Protein AF-A0A1Q4DA95-F1 (afdb_monomer)

Sequence (105 aa):
MKTWLRHNGE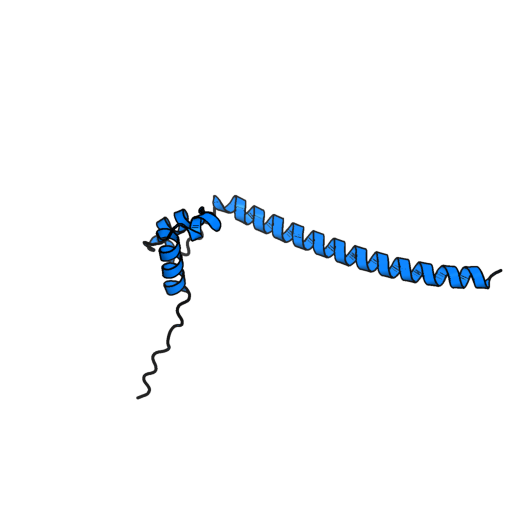GRNERDAAVRSFLRFTTIAVAVTAIIIVIGEASRTDDASRDVAPAVMKNDPLAADLARCRDVTAEQLAADDACRRVWAENRRRFFAPTNKTGEAH

Radius of gyration: 27.67 Å; Cα contacts (8 Å, |Δi|>4): 17; chains: 1; bounding box: 49×53×75 Å

Structure (mmCIF, N/CA/C/O backbone):
data_AF-A0A1Q4DA95-F1
#
_entry.id   AF-A0A1Q4DA95-F1
#
loop_
_atom_site.group_PDB
_atom_site.id
_atom_site.type_symbol
_atom_site.label_atom_id
_atom_site.label_alt_id
_atom_site.label_comp_id
_atom_site.label_asym_id
_atom_site.label_entity_id
_atom_site.label_seq_id
_atom_site.pdbx_PDB_ins_code
_atom_site.Cartn_x
_atom_site.Cartn_y
_atom_site.Cartn_z
_atom_site.occupancy
_atom_site.B_iso_or_equiv
_atom_site.auth_seq_id
_atom_site.auth_comp_id
_atom_site.auth_asym_id
_atom_site.auth_atom_id
_atom_site.pdbx_PDB_model_num
ATOM 1 N N . MET A 1 1 ? 15.014 -25.243 -56.278 1.00 54.34 1 MET A N 1
ATOM 2 C CA . MET A 1 1 ? 15.574 -25.132 -54.906 1.00 54.34 1 MET A CA 1
ATOM 3 C C . MET A 1 1 ? 15.598 -23.716 -54.303 1.00 54.34 1 MET A C 1
ATOM 5 O O . MET A 1 1 ? 15.940 -23.594 -53.139 1.00 54.34 1 MET A O 1
ATOM 9 N N . LYS A 1 2 ? 15.230 -22.637 -55.016 1.00 59.72 2 LYS A N 1
ATOM 10 C CA . LYS A 1 2 ? 15.308 -21.256 -54.480 1.00 59.72 2 LYS A CA 1
ATOM 11 C C . LYS A 1 2 ? 14.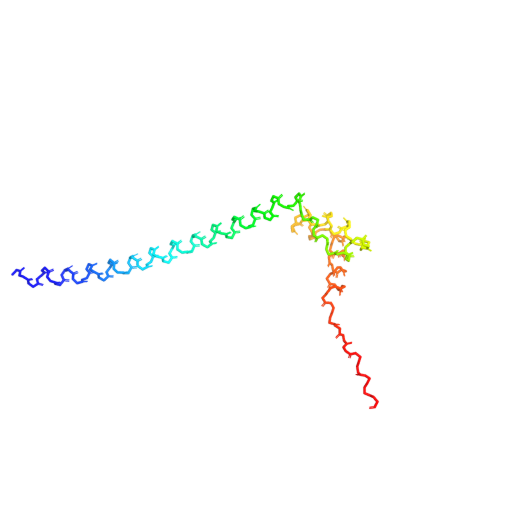042 -20.786 -53.738 1.00 59.72 2 LYS A C 1
ATOM 13 O O . LYS A 1 2 ? 14.121 -19.942 -52.855 1.00 59.72 2 LYS A O 1
ATOM 18 N N . THR A 1 3 ? 12.886 -21.361 -54.062 1.00 60.81 3 THR A N 1
ATOM 19 C CA . THR A 1 3 ? 11.574 -21.012 -53.487 1.00 60.81 3 THR A CA 1
ATOM 20 C C . THR A 1 3 ? 11.380 -21.540 -52.063 1.00 60.81 3 THR A C 1
ATOM 22 O O . THR A 1 3 ? 10.810 -20.847 -51.227 1.00 60.81 3 THR A O 1
ATOM 25 N N . TRP A 1 4 ? 11.946 -22.711 -51.753 1.00 57.84 4 TRP A N 1
ATOM 26 C CA . TRP A 1 4 ? 11.918 -23.312 -50.413 1.00 57.84 4 TRP A CA 1
ATOM 27 C C . TRP A 1 4 ? 12.652 -22.463 -49.366 1.00 57.84 4 TRP A C 1
ATOM 29 O O . TRP A 1 4 ? 12.155 -22.271 -48.263 1.00 57.84 4 TRP A O 1
ATOM 39 N N . LEU A 1 5 ? 13.804 -21.887 -49.724 1.00 60.38 5 LEU A N 1
ATOM 40 C CA . LEU A 1 5 ? 14.581 -21.023 -48.826 1.00 60.38 5 LEU A CA 1
ATOM 41 C C . LEU A 1 5 ? 13.853 -19.714 -48.500 1.00 60.38 5 LEU A C 1
ATOM 43 O O . LEU A 1 5 ? 13.951 -19.220 -47.380 1.00 60.38 5 LEU A O 1
ATOM 47 N N . ARG A 1 6 ? 13.105 -19.167 -49.466 1.00 58.09 6 ARG A N 1
ATOM 48 C CA . ARG A 1 6 ? 12.356 -17.918 -49.295 1.00 58.09 6 ARG A CA 1
ATOM 49 C C . ARG A 1 6 ? 11.162 -18.104 -48.356 1.00 58.09 6 ARG A C 1
ATOM 51 O O . ARG A 1 6 ? 11.025 -17.330 -47.417 1.00 58.09 6 ARG A O 1
ATOM 58 N N . HIS A 1 7 ? 10.376 -19.165 -48.546 1.00 58.88 7 HIS A N 1
ATOM 59 C CA . HIS A 1 7 ? 9.248 -19.478 -47.661 1.00 58.88 7 HIS A CA 1
ATOM 60 C C . HIS A 1 7 ? 9.715 -19.832 -46.238 1.00 58.88 7 HIS A C 1
ATOM 62 O O . HIS A 1 7 ? 9.120 -19.411 -45.250 1.00 58.88 7 HIS A O 1
ATOM 68 N N . ASN A 1 8 ? 10.838 -20.549 -46.117 1.00 58.44 8 ASN A N 1
ATOM 69 C CA . ASN A 1 8 ? 11.408 -20.895 -44.814 1.00 58.44 8 ASN A CA 1
ATOM 70 C C . ASN A 1 8 ? 12.018 -19.677 -44.081 1.00 58.44 8 ASN A C 1
ATOM 72 O O . ASN A 1 8 ? 12.111 -19.667 -42.856 1.00 58.44 8 ASN A O 1
ATOM 76 N N . GLY A 1 9 ? 12.435 -18.638 -44.815 1.00 60.41 9 GLY A N 1
ATOM 77 C CA . GLY A 1 9 ? 12.950 -17.387 -44.252 1.00 60.41 9 GLY A CA 1
ATOM 78 C C . GLY A 1 9 ? 11.858 -16.448 -43.732 1.00 60.41 9 GLY A C 1
ATOM 79 O O . GLY A 1 9 ? 12.059 -15.795 -42.711 1.00 60.41 9 GLY A O 1
ATOM 80 N N . GLU A 1 10 ? 10.701 -16.416 -44.392 1.00 60.31 10 GLU A N 1
ATOM 81 C CA . GLU A 1 10 ? 9.566 -15.563 -44.015 1.00 60.31 10 GLU A CA 1
ATOM 82 C C . GLU A 1 10 ? 8.964 -15.981 -42.666 1.00 60.31 10 GLU A C 1
ATOM 84 O O . GLU A 1 10 ? 8.871 -15.166 -41.747 1.00 60.31 10 GLU A O 1
ATOM 89 N N . GLY A 1 11 ? 8.712 -17.282 -42.478 1.00 61.47 11 GLY A N 1
ATOM 90 C CA . GLY A 1 11 ? 8.213 -17.812 -41.204 1.00 61.47 11 GLY A CA 1
ATOM 91 C C . GLY A 1 11 ? 9.204 -17.690 -40.039 1.00 61.47 11 GLY A C 1
ATOM 92 O O . GLY A 1 11 ? 8.793 -17.594 -38.884 1.00 61.47 11 GLY A O 1
ATOM 93 N N . ARG A 1 12 ? 10.516 -17.663 -40.312 1.00 66.50 12 ARG A N 1
ATOM 94 C CA . ARG A 1 12 ? 11.543 -17.434 -39.283 1.00 66.50 12 ARG A CA 1
ATOM 95 C C . ARG A 1 12 ? 11.573 -15.970 -38.839 1.00 66.50 12 ARG A C 1
ATOM 97 O O . ARG A 1 12 ? 11.588 -15.709 -37.644 1.00 66.50 12 ARG A O 1
ATOM 104 N N . ASN A 1 13 ? 11.464 -15.029 -39.777 1.00 70.44 13 ASN A N 1
ATOM 105 C CA . ASN A 1 13 ? 11.429 -13.597 -39.471 1.00 70.44 13 ASN A CA 1
ATOM 106 C C . ASN A 1 13 ? 10.205 -13.189 -38.638 1.00 70.44 13 ASN A C 1
ATOM 108 O O . ASN A 1 13 ? 10.333 -12.347 -37.747 1.00 70.44 13 ASN A O 1
ATOM 112 N N . GLU A 1 14 ? 9.038 -13.782 -38.902 1.00 69.88 14 GLU A N 1
ATOM 113 C CA . GLU A 1 14 ? 7.812 -13.516 -38.140 1.00 69.88 14 GLU A CA 1
ATOM 114 C C . GLU A 1 14 ? 7.915 -14.037 -36.698 1.00 69.88 14 GLU A C 1
ATOM 116 O O . GLU A 1 14 ? 7.597 -13.322 -35.746 1.00 69.88 14 GLU A O 1
ATOM 121 N N . ARG A 1 15 ? 8.477 -15.240 -36.519 1.00 74.69 15 ARG A N 1
ATOM 122 C CA . ARG A 1 15 ? 8.786 -15.802 -35.194 1.00 74.69 15 ARG A CA 1
ATOM 123 C C . ARG A 1 15 ? 9.809 -14.950 -34.453 1.00 74.69 15 ARG A C 1
ATOM 125 O O . ARG A 1 15 ? 9.600 -14.640 -33.286 1.00 74.69 15 ARG A O 1
ATOM 132 N N . ASP A 1 16 ? 10.858 -14.496 -35.130 1.00 72.50 16 ASP A N 1
ATOM 133 C CA . ASP A 1 16 ? 11.868 -13.621 -34.534 1.00 72.50 16 ASP A CA 1
ATOM 134 C C . ASP A 1 16 ? 11.280 -12.252 -34.162 1.00 72.50 16 ASP A C 1
ATOM 136 O O . ASP A 1 16 ? 11.667 -11.650 -33.161 1.00 72.50 16 ASP A O 1
ATOM 140 N N . ALA A 1 17 ? 10.333 -11.724 -34.942 1.00 76.44 17 ALA A N 1
ATOM 141 C CA . ALA A 1 17 ? 9.619 -10.491 -34.611 1.00 76.44 17 ALA A CA 1
ATOM 142 C C . ALA A 1 17 ? 8.711 -10.670 -33.384 1.00 76.44 17 ALA A C 1
ATOM 144 O O . ALA A 1 17 ? 8.769 -9.849 -32.465 1.00 76.44 17 ALA A O 1
ATOM 145 N N . ALA A 1 18 ? 7.944 -11.760 -33.327 1.00 79.06 18 ALA A N 1
ATOM 146 C CA . ALA A 1 18 ? 7.084 -12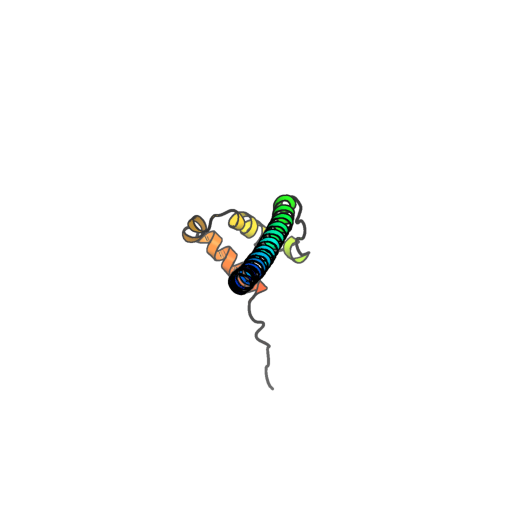.082 -32.192 1.00 79.06 18 ALA A CA 1
ATOM 147 C C . ALA A 1 18 ? 7.896 -12.323 -30.908 1.00 79.06 18 ALA A C 1
ATOM 149 O O . ALA A 1 18 ? 7.595 -11.737 -29.868 1.00 79.06 18 ALA A O 1
ATOM 150 N N . VAL A 1 19 ? 8.980 -13.100 -30.994 1.00 84.31 19 VAL A N 1
ATOM 151 C CA . VAL A 1 19 ? 9.888 -13.378 -29.870 1.00 84.31 19 VAL A CA 1
ATOM 152 C C . VAL A 1 19 ? 10.572 -12.097 -29.392 1.00 84.31 19 VAL A C 1
ATOM 154 O O . VAL A 1 19 ? 10.600 -11.835 -28.191 1.00 84.31 19 VAL A O 1
ATOM 157 N N . ARG A 1 20 ? 11.056 -11.240 -30.302 1.00 84.69 20 ARG A N 1
ATOM 158 C CA . ARG A 1 20 ? 11.629 -9.933 -29.928 1.00 84.69 20 ARG A CA 1
ATOM 159 C C . ARG A 1 20 ? 10.607 -9.016 -29.266 1.00 84.69 20 ARG A C 1
ATOM 161 O O . ARG A 1 20 ? 10.961 -8.310 -28.327 1.00 84.69 20 ARG A O 1
ATOM 168 N N . SER A 1 21 ? 9.365 -9.010 -29.742 1.00 86.88 21 SER A N 1
ATOM 169 C CA . SER A 1 21 ? 8.300 -8.205 -29.145 1.00 86.88 21 SER A CA 1
ATOM 170 C C . SER A 1 21 ? 7.981 -8.690 -27.730 1.00 86.88 21 SER A C 1
ATOM 172 O O . SER A 1 21 ? 8.002 -7.901 -26.788 1.00 86.88 21 SER A O 1
ATOM 174 N N . PHE A 1 22 ? 7.822 -10.003 -27.546 1.00 88.25 22 PHE A N 1
ATOM 175 C CA . PHE A 1 22 ? 7.596 -10.604 -26.233 1.00 88.25 22 PHE A CA 1
ATOM 176 C C . PHE A 1 22 ? 8.745 -10.315 -25.255 1.00 88.25 22 PHE A C 1
ATOM 178 O O . 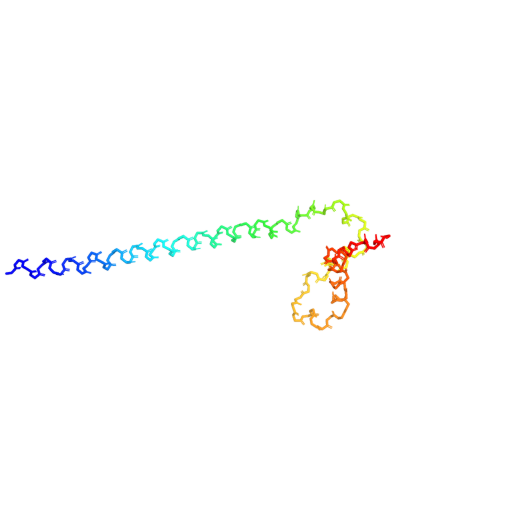PHE A 1 22 ? 8.493 -9.881 -24.134 1.00 88.25 22 PHE A O 1
ATOM 185 N N . LEU A 1 23 ? 10.000 -10.456 -25.698 1.00 91.62 23 LEU A N 1
ATOM 186 C CA . LEU A 1 23 ? 11.184 -10.111 -24.900 1.00 91.62 23 LEU A CA 1
ATOM 187 C C . LEU A 1 23 ? 11.197 -8.635 -24.474 1.00 91.62 23 LEU A C 1
ATOM 189 O O . LEU A 1 23 ? 11.571 -8.312 -23.350 1.00 91.62 23 LEU A O 1
ATOM 193 N N . ARG A 1 24 ? 10.758 -7.715 -25.338 1.00 91.94 24 ARG A N 1
ATOM 194 C CA . ARG A 1 24 ? 10.638 -6.297 -24.967 1.00 91.94 24 ARG A CA 1
ATOM 195 C C . ARG A 1 24 ? 9.591 -6.098 -23.876 1.00 91.94 24 ARG A C 1
ATOM 197 O O . ARG A 1 24 ? 9.888 -5.453 -22.878 1.00 91.94 24 ARG A O 1
ATOM 204 N N . PHE A 1 25 ? 8.407 -6.689 -24.016 1.00 91.25 25 PHE A N 1
ATOM 205 C CA . PHE A 1 25 ? 7.367 -6.566 -22.993 1.00 91.25 25 PHE A CA 1
ATOM 206 C C . PHE A 1 25 ? 7.799 -7.154 -21.648 1.00 91.25 25 PHE A C 1
ATOM 208 O O . PHE A 1 25 ? 7.593 -6.515 -20.617 1.00 91.25 25 PHE A O 1
ATOM 215 N N . THR A 1 26 ? 8.445 -8.322 -21.645 1.00 92.00 26 THR A N 1
ATOM 216 C CA . THR A 1 26 ? 8.927 -8.936 -20.402 1.00 92.00 26 THR A CA 1
ATOM 217 C C . THR A 1 26 ? 10.020 -8.101 -19.742 1.00 92.00 26 THR A C 1
ATOM 219 O O . THR A 1 26 ? 9.955 -7.882 -18.536 1.00 92.00 26 THR A O 1
ATOM 222 N N . THR A 1 27 ? 10.978 -7.562 -20.506 1.00 92.94 27 THR A N 1
ATOM 223 C CA . THR A 1 27 ? 12.014 -6.672 -19.942 1.00 92.94 27 THR A CA 1
ATOM 224 C C . THR A 1 27 ? 11.426 -5.399 -19.333 1.00 92.94 27 THR A C 1
ATOM 226 O O . THR A 1 27 ? 11.828 -5.018 -18.236 1.00 92.94 27 THR A O 1
ATOM 229 N N . ILE A 1 28 ? 10.439 -4.776 -19.989 1.00 94.62 28 ILE A N 1
ATOM 230 C CA . ILE A 1 28 ? 9.750 -3.591 -19.458 1.00 94.62 28 ILE A CA 1
ATOM 231 C C . ILE A 1 28 ? 9.005 -3.942 -18.168 1.00 94.62 28 ILE A C 1
ATOM 233 O O . ILE A 1 28 ? 9.144 -3.229 -17.178 1.00 94.62 28 ILE A O 1
ATOM 237 N N . ALA A 1 29 ? 8.255 -5.047 -18.149 1.00 92.31 29 ALA A N 1
ATOM 238 C CA . ALA A 1 29 ? 7.522 -5.480 -16.962 1.00 92.31 29 ALA A CA 1
ATOM 239 C C . ALA A 1 29 ? 8.463 -5.716 -15.770 1.00 92.31 29 ALA A C 1
ATOM 241 O O . ALA A 1 29 ? 8.224 -5.184 -14.689 1.00 92.31 29 ALA A O 1
ATOM 242 N N . VAL A 1 30 ? 9.573 -6.433 -15.984 1.00 94.12 30 VAL A N 1
ATOM 243 C CA . VAL A 1 30 ? 10.584 -6.683 -14.945 1.00 94.12 30 VAL A CA 1
ATOM 244 C C . VAL A 1 30 ? 11.216 -5.380 -14.454 1.00 94.12 30 VAL A C 1
ATOM 246 O O . VAL A 1 30 ? 11.366 -5.202 -13.247 1.00 94.12 30 VAL A O 1
ATOM 249 N N . ALA A 1 31 ? 11.546 -4.449 -15.354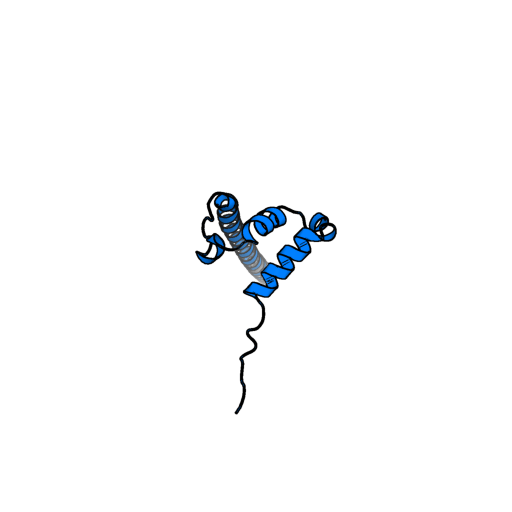 1.00 93.50 31 ALA A N 1
ATOM 250 C CA . ALA A 1 31 ? 12.099 -3.150 -14.976 1.00 93.50 31 ALA A CA 1
ATOM 251 C C . ALA A 1 31 ? 11.113 -2.337 -14.124 1.00 93.50 31 ALA A C 1
ATOM 253 O O . ALA A 1 31 ? 11.503 -1.786 -13.097 1.00 93.50 31 ALA A O 1
ATOM 254 N N . VAL A 1 32 ? 9.830 -2.308 -14.498 1.00 91.75 32 VAL A N 1
ATOM 255 C CA . VAL A 1 32 ? 8.779 -1.639 -13.717 1.00 91.75 32 VAL A CA 1
ATOM 256 C C . VAL A 1 32 ? 8.635 -2.281 -12.338 1.00 91.75 32 VAL A C 1
ATOM 258 O O . VAL A 1 32 ? 8.611 -1.564 -11.339 1.00 91.75 32 VAL A O 1
ATOM 261 N N . THR A 1 33 ? 8.607 -3.613 -12.249 1.00 85.75 33 THR A N 1
ATOM 262 C CA . THR A 1 33 ? 8.563 -4.315 -10.958 1.00 85.75 33 THR A CA 1
ATOM 263 C C . THR A 1 33 ? 9.786 -3.994 -10.098 1.00 85.75 33 THR A C 1
ATOM 265 O O . THR A 1 33 ? 9.630 -3.693 -8.918 1.00 85.75 33 THR A O 1
ATOM 268 N N . ALA A 1 34 ? 10.990 -3.985 -10.675 1.00 87.88 34 ALA A N 1
ATOM 269 C CA . ALA A 1 34 ? 12.211 -3.625 -9.957 1.00 87.88 34 ALA A CA 1
ATOM 270 C C . ALA A 1 34 ? 12.178 -2.173 -9.453 1.00 87.88 34 ALA A C 1
ATOM 272 O O . ALA A 1 34 ? 12.557 -1.922 -8.314 1.00 87.88 34 ALA A O 1
ATOM 273 N N . ILE A 1 35 ? 11.670 -1.228 -10.251 1.00 85.38 35 ILE A N 1
ATOM 274 C CA . ILE A 1 35 ? 11.491 0.173 -9.839 1.00 85.38 35 ILE A CA 1
ATOM 275 C C . ILE A 1 35 ? 10.501 0.273 -8.673 1.00 85.38 35 ILE A C 1
ATOM 277 O O . ILE A 1 35 ? 10.786 0.959 -7.693 1.00 85.38 35 ILE A O 1
ATOM 281 N N . ILE A 1 36 ? 9.368 -0.436 -8.739 1.00 80.75 36 ILE A N 1
ATOM 282 C CA . ILE A 1 36 ? 8.385 -0.475 -7.645 1.00 80.75 36 ILE A CA 1
ATOM 283 C C . ILE A 1 36 ? 9.024 -1.025 -6.367 1.00 80.75 36 ILE A C 1
ATOM 285 O O . ILE A 1 36 ? 8.820 -0.451 -5.302 1.00 80.75 36 ILE A O 1
ATOM 289 N N . ILE A 1 37 ? 9.823 -2.093 -6.467 1.00 78.69 37 ILE A N 1
ATOM 290 C CA . ILE A 1 37 ? 10.539 -2.662 -5.320 1.00 78.69 37 ILE A CA 1
ATOM 291 C C . ILE A 1 37 ? 11.565 -1.664 -4.786 1.00 78.69 37 ILE A C 1
ATOM 293 O O . ILE A 1 37 ? 11.553 -1.403 -3.598 1.00 78.69 37 ILE A O 1
ATOM 297 N N . VAL A 1 38 ? 12.395 -1.030 -5.618 1.00 74.12 38 VAL A N 1
ATOM 298 C CA . VAL A 1 38 ? 13.379 -0.028 -5.158 1.00 74.12 38 VAL A CA 1
ATOM 299 C C . VAL A 1 38 ? 12.702 1.143 -4.436 1.00 74.12 38 VAL A C 1
ATOM 301 O O . VAL A 1 38 ? 13.175 1.572 -3.387 1.00 74.12 38 VAL A O 1
ATOM 304 N N . ILE A 1 39 ? 11.569 1.633 -4.946 1.00 68.38 39 ILE A N 1
ATOM 305 C CA . ILE A 1 39 ? 10.780 2.689 -4.289 1.00 68.38 39 ILE A CA 1
ATOM 306 C C . ILE A 1 39 ? 10.121 2.164 -2.998 1.00 68.38 39 ILE A C 1
ATOM 308 O O . ILE A 1 39 ? 10.035 2.882 -1.997 1.00 68.38 39 ILE A O 1
ATOM 312 N N . GLY A 1 40 ? 9.663 0.912 -2.999 1.00 59.22 40 GLY A N 1
ATOM 313 C CA . GLY A 1 40 ? 9.075 0.241 -1.841 1.00 59.22 40 GLY A CA 1
ATOM 314 C C . GLY A 1 40 ? 10.086 -0.028 -0.725 1.00 59.22 40 GLY A C 1
ATOM 315 O O . GLY A 1 40 ? 9.791 0.245 0.430 1.00 59.22 40 GLY A O 1
ATOM 316 N N . GLU A 1 41 ? 11.292 -0.479 -1.055 1.00 54.12 41 GLU A N 1
ATOM 317 C CA . GLU A 1 41 ? 12.405 -0.716 -0.129 1.00 54.12 41 GLU A CA 1
ATOM 318 C C . GLU A 1 41 ? 12.993 0.604 0.383 1.00 54.12 41 GLU A C 1
ATOM 320 O O . GLU A 1 41 ? 13.331 0.701 1.564 1.00 54.12 41 GLU A O 1
ATOM 325 N N . ALA A 1 42 ? 13.025 1.658 -0.447 1.00 48.28 42 ALA A N 1
ATOM 326 C CA . ALA A 1 42 ? 13.273 3.014 0.035 1.00 48.28 42 ALA A CA 1
ATOM 327 C C . ALA A 1 42 ? 12.213 3.399 1.072 1.00 48.28 42 ALA A C 1
ATOM 329 O O . ALA A 1 42 ? 12.569 3.845 2.149 1.00 48.28 42 ALA A O 1
ATOM 330 N N . SER A 1 43 ? 10.933 3.107 0.821 1.00 46.84 43 SER A N 1
ATOM 331 C CA . SER A 1 43 ? 9.842 3.358 1.777 1.00 46.84 43 SER A CA 1
ATOM 332 C C . SER A 1 43 ? 9.890 2.470 3.030 1.00 46.84 43 SER A C 1
ATOM 334 O O . SER A 1 43 ? 9.370 2.878 4.063 1.00 46.84 43 SER A O 1
ATOM 336 N N . ARG A 1 44 ? 10.502 1.280 2.953 1.00 44.50 44 ARG A N 1
ATOM 337 C CA . ARG A 1 44 ? 10.642 0.321 4.064 1.00 44.50 44 ARG A CA 1
ATOM 338 C C . ARG A 1 44 ? 11.865 0.608 4.935 1.00 44.50 44 ARG A C 1
ATOM 340 O O . ARG A 1 44 ? 11.816 0.411 6.143 1.00 44.50 44 ARG A O 1
ATOM 347 N N . THR A 1 45 ? 12.933 1.136 4.340 1.00 41.34 45 THR A N 1
ATOM 348 C CA . THR A 1 45 ? 14.082 1.697 5.071 1.00 41.34 45 THR A CA 1
ATOM 349 C C . THR A 1 45 ? 13.724 3.063 5.678 1.00 41.34 45 THR A C 1
ATOM 351 O O . THR A 1 45 ? 14.234 3.423 6.735 1.00 41.34 45 THR A O 1
ATOM 354 N N . ASP A 1 46 ? 12.761 3.775 5.080 1.00 41.19 46 ASP A N 1
ATOM 355 C CA . ASP A 1 46 ? 12.126 4.972 5.642 1.00 41.19 46 ASP A CA 1
ATOM 356 C C . ASP A 1 46 ? 11.035 4.667 6.692 1.00 41.19 46 ASP A C 1
ATOM 358 O O . ASP A 1 46 ? 10.453 5.600 7.228 1.00 41.19 46 ASP A O 1
ATOM 362 N N . ASP A 1 47 ? 10.763 3.417 7.094 1.00 42.06 47 ASP A N 1
ATOM 363 C CA . ASP A 1 47 ? 10.006 3.199 8.351 1.00 42.06 47 ASP A CA 1
ATOM 364 C C . ASP A 1 47 ? 10.851 3.594 9.584 1.00 42.06 47 ASP A C 1
ATOM 366 O O . ASP A 1 47 ? 10.324 3.768 10.679 1.00 42.06 47 ASP A O 1
ATOM 370 N N . ALA A 1 48 ? 12.156 3.846 9.397 1.00 41.31 48 ALA A N 1
ATOM 371 C CA . ALA A 1 48 ? 12.987 4.570 10.358 1.00 41.31 48 ALA A CA 1
ATOM 372 C C . ALA A 1 48 ? 12.991 6.105 10.156 1.00 41.31 48 ALA A C 1
ATOM 374 O O . ALA A 1 48 ? 13.565 6.808 10.986 1.00 41.31 48 ALA A O 1
ATOM 375 N N . SER A 1 49 ? 12.385 6.650 9.086 1.00 41.12 49 SER A N 1
ATOM 376 C CA . SER A 1 49 ? 12.502 8.079 8.734 1.00 41.12 49 SER A CA 1
ATOM 377 C C . SER A 1 49 ? 11.258 8.753 8.125 1.00 41.12 49 SER A C 1
ATOM 379 O O . SER A 1 49 ? 11.344 9.909 7.711 1.00 41.12 49 SER A O 1
ATOM 381 N N . ARG A 1 50 ? 10.064 8.151 8.163 1.00 39.62 50 ARG A N 1
ATOM 382 C CA . ARG A 1 50 ? 8.812 8.884 7.905 1.00 39.62 50 ARG A CA 1
ATOM 383 C C . ARG A 1 50 ? 8.281 9.510 9.189 1.00 39.62 50 ARG A C 1
ATOM 385 O O . ARG A 1 50 ? 7.132 9.298 9.562 1.00 39.62 50 ARG A O 1
ATOM 392 N N . ASP A 1 51 ? 9.064 10.437 9.746 1.00 42.38 51 ASP A N 1
ATOM 393 C CA . ASP A 1 51 ? 8.518 11.644 10.392 1.00 42.38 51 ASP A CA 1
ATOM 394 C C . ASP A 1 51 ? 7.969 12.589 9.302 1.00 42.38 51 ASP A C 1
ATOM 396 O O . ASP A 1 51 ? 8.288 13.767 9.208 1.00 42.38 51 ASP A O 1
ATOM 400 N N . VAL A 1 52 ? 7.118 12.055 8.424 1.00 43.09 52 VAL A N 1
ATOM 401 C CA . VAL A 1 52 ? 6.087 12.860 7.774 1.00 43.09 52 VAL A CA 1
ATOM 402 C C . VAL A 1 52 ? 4.785 12.445 8.432 1.00 43.09 52 VAL A C 1
ATOM 404 O O . VAL A 1 52 ? 3.830 12.001 7.799 1.00 43.09 52 VAL A O 1
ATOM 407 N N . ALA A 1 53 ? 4.768 12.593 9.757 1.00 44.19 53 ALA A N 1
ATOM 408 C CA . ALA A 1 53 ? 3.560 12.999 10.431 1.00 44.19 53 ALA A CA 1
ATOM 409 C C . ALA A 1 53 ? 3.058 14.238 9.668 1.00 44.19 53 ALA A C 1
ATOM 411 O O . ALA A 1 53 ? 3.736 15.272 9.704 1.00 44.19 53 ALA A O 1
ATOM 412 N N . PRO A 1 54 ? 1.907 14.202 8.963 1.00 43.72 54 PRO A N 1
ATOM 413 C CA . PRO A 1 54 ? 1.232 15.460 8.679 1.00 43.72 54 PRO A CA 1
ATOM 414 C C . PRO A 1 54 ? 1.148 16.186 10.026 1.00 43.72 54 PRO A C 1
ATOM 416 O O . PRO A 1 54 ? 0.905 15.534 11.036 1.00 43.72 54 PRO A O 1
ATOM 419 N N . ALA A 1 55 ? 1.392 17.495 10.099 1.00 47.38 55 ALA A N 1
ATOM 420 C CA . ALA A 1 55 ? 1.409 18.222 11.379 1.00 47.38 55 ALA A CA 1
ATOM 421 C C . ALA A 1 55 ? 0.122 18.021 12.229 1.00 47.38 55 ALA A C 1
ATOM 423 O O . ALA A 1 55 ? 0.115 18.295 13.424 1.00 47.38 55 ALA A O 1
ATOM 424 N N . VAL A 1 56 ? -0.934 17.469 11.618 1.00 47.59 56 VAL A N 1
ATOM 425 C CA . VAL A 1 56 ? -2.153 16.905 12.221 1.00 47.59 56 VAL A CA 1
ATOM 426 C C . VAL A 1 56 ? -1.921 15.697 13.152 1.00 47.59 56 VAL A C 1
ATOM 428 O O . VAL A 1 56 ? -2.615 15.580 14.155 1.00 47.59 56 VAL A O 1
ATOM 431 N N . MET A 1 57 ? -0.953 14.817 12.881 1.00 50.62 57 MET A N 1
ATOM 432 C CA . MET A 1 57 ? -0.704 13.592 13.658 1.00 50.62 57 MET A CA 1
ATOM 433 C C . MET A 1 57 ? -0.112 13.878 15.043 1.00 50.62 57 MET A C 1
ATOM 435 O O . MET A 1 57 ? -0.326 13.106 15.970 1.00 50.62 57 MET A O 1
ATOM 439 N N . LYS A 1 58 ? 0.590 15.011 15.218 1.00 51.66 58 LYS A N 1
ATOM 440 C CA . LYS A 1 58 ? 1.213 15.381 16.504 1.00 51.66 58 LYS A CA 1
ATOM 441 C C . LYS A 1 58 ? 0.206 15.563 17.649 1.00 51.66 58 LYS A C 1
ATOM 443 O O . LYS A 1 58 ? 0.622 15.559 18.800 1.00 51.66 58 LYS A O 1
ATOM 448 N N . ASN A 1 59 ? -1.091 15.685 17.350 1.00 57.12 59 ASN A N 1
ATOM 449 C CA . ASN A 1 59 ? -2.162 15.775 18.345 1.00 57.12 59 ASN A CA 1
ATOM 450 C C . ASN A 1 59 ? -3.255 14.709 18.164 1.00 57.12 59 ASN A C 1
ATOM 452 O O . ASN A 1 59 ? -4.312 14.844 18.779 1.00 57.12 59 ASN A O 1
ATOM 456 N N . ASP A 1 60 ? -3.058 13.683 17.327 1.00 68.19 60 ASP A N 1
ATOM 457 C CA . ASP A 1 60 ? -4.075 12.637 17.191 1.00 68.19 60 ASP A CA 1
ATOM 458 C C . ASP A 1 60 ? -3.925 11.617 18.332 1.00 68.19 60 ASP A C 1
ATOM 460 O O . ASP A 1 60 ? -2.951 10.858 18.346 1.00 68.19 60 ASP A O 1
ATOM 464 N N . PRO A 1 61 ? -4.877 11.547 19.283 1.00 77.31 61 PRO A N 1
ATOM 465 C CA . PRO A 1 61 ? -4.828 10.559 20.357 1.00 77.31 61 PRO A CA 1
ATOM 466 C C . PRO A 1 61 ? -4.856 9.114 19.837 1.00 77.31 61 PRO A C 1
ATOM 468 O O . PRO A 1 61 ? -4.472 8.210 20.573 1.00 77.31 61 PRO A O 1
ATOM 471 N N . LEU A 1 62 ? -5.281 8.877 18.586 1.00 83.81 62 LEU A N 1
ATOM 472 C CA . LEU A 1 62 ? -5.268 7.549 17.968 1.00 83.81 62 LEU A CA 1
ATOM 473 C C . LEU A 1 62 ? -3.938 7.191 17.292 1.00 83.81 62 LEU A C 1
ATOM 475 O O . LEU A 1 62 ? -3.763 6.029 16.930 1.00 83.81 62 LEU A O 1
ATOM 479 N N . ALA A 1 63 ? -2.994 8.123 17.130 1.00 82.25 63 ALA A N 1
ATOM 480 C CA . ALA A 1 63 ? -1.757 7.868 16.386 1.00 82.25 63 ALA A CA 1
ATOM 481 C C . ALA A 1 63 ? -0.913 6.740 17.002 1.00 82.25 63 ALA A C 1
ATOM 483 O O . ALA A 1 63 ? -0.414 5.873 16.285 1.00 82.25 63 ALA A O 1
ATOM 484 N N . ALA A 1 64 ? -0.788 6.718 18.333 1.00 83.50 64 ALA A N 1
ATOM 485 C CA . ALA A 1 64 ? -0.015 5.700 19.045 1.00 83.50 64 ALA A CA 1
ATOM 486 C C . ALA A 1 64 ? -0.655 4.303 18.949 1.00 83.50 64 ALA A C 1
ATOM 488 O O . ALA A 1 64 ? 0.044 3.305 18.758 1.00 83.50 64 ALA A O 1
ATOM 489 N N . ASP A 1 65 ? -1.984 4.231 19.038 1.00 87.19 65 ASP A N 1
ATOM 490 C CA . ASP A 1 65 ? -2.715 2.968 18.917 1.00 87.19 65 ASP A CA 1
ATOM 491 C C . ASP A 1 65 ? -2.743 2.473 17.465 1.00 87.19 65 ASP A C 1
ATOM 493 O O . ASP A 1 65 ? -2.587 1.279 17.219 1.00 87.19 65 ASP A O 1
ATOM 497 N N . LEU A 1 66 ? -2.850 3.379 16.487 1.00 89.25 66 LEU A N 1
ATOM 498 C CA . LEU A 1 66 ? -2.724 3.051 15.065 1.00 89.25 66 LEU A CA 1
ATOM 499 C C . LEU A 1 66 ? -1.336 2.511 14.725 1.00 89.25 66 LEU A C 1
ATOM 501 O O . LEU A 1 66 ? -1.246 1.529 13.992 1.00 89.25 66 LEU A O 1
ATOM 505 N N . ALA A 1 67 ? -0.272 3.115 15.265 1.00 86.75 67 ALA A N 1
ATOM 506 C CA . ALA A 1 67 ? 1.095 2.641 15.063 1.00 86.75 67 ALA A CA 1
ATOM 507 C C . ALA A 1 67 ? 1.259 1.203 15.573 1.00 86.75 67 ALA A C 1
ATOM 509 O O . ALA A 1 67 ? 1.740 0.348 14.837 1.00 86.75 67 ALA A O 1
ATOM 510 N N . ARG A 1 68 ? 0.753 0.907 16.777 1.00 88.56 68 ARG A N 1
ATOM 511 C CA . ARG A 1 68 ? 0.760 -0.456 17.332 1.00 88.56 68 ARG A CA 1
ATOM 512 C C . ARG A 1 68 ? -0.044 -1.434 16.473 1.00 88.56 68 ARG A C 1
ATOM 514 O O . ARG A 1 68 ? 0.410 -2.539 16.199 1.00 88.56 68 ARG A O 1
ATOM 521 N N . CYS A 1 69 ? -1.233 -1.029 16.033 1.00 91.44 69 CYS A N 1
ATOM 522 C CA . CYS A 1 69 ? -2.127 -1.869 15.236 1.00 91.44 69 CYS A CA 1
ATOM 523 C C . CYS A 1 69 ? -1.692 -2.043 13.773 1.00 91.44 69 CYS A C 1
ATOM 525 O O . CYS A 1 69 ? -2.312 -2.822 13.049 1.00 91.44 69 CYS A O 1
ATOM 527 N N . ARG A 1 70 ? -0.665 -1.318 13.319 1.00 86.12 70 ARG A N 1
ATOM 528 C CA . ARG A 1 70 ? -0.072 -1.458 11.982 1.00 86.12 70 ARG A CA 1
ATOM 529 C C . ARG A 1 70 ? 0.875 -2.656 11.889 1.00 86.12 70 ARG A C 1
ATOM 531 O O . ARG A 1 70 ? 0.997 -3.229 10.812 1.00 86.12 70 ARG A O 1
ATOM 538 N N . ASP A 1 71 ? 1.488 -3.046 13.003 1.00 87.44 71 ASP A N 1
ATOM 539 C CA . ASP A 1 71 ? 2.441 -4.164 13.059 1.00 87.44 71 ASP A CA 1
ATOM 540 C C . ASP A 1 71 ? 1.747 -5.532 13.224 1.00 87.44 71 ASP A C 1
ATOM 542 O O . ASP A 1 71 ? 2.387 -6.582 13.161 1.00 87.44 71 ASP A O 1
ATOM 546 N N . VAL A 1 72 ? 0.425 -5.525 13.421 1.00 86.31 72 VAL A N 1
ATOM 547 C CA . VAL A 1 72 ? -0.419 -6.717 13.568 1.00 86.31 72 VAL A CA 1
ATOM 548 C C . VAL A 1 72 ? -0.705 -7.330 12.193 1.00 86.31 72 VAL A C 1
ATO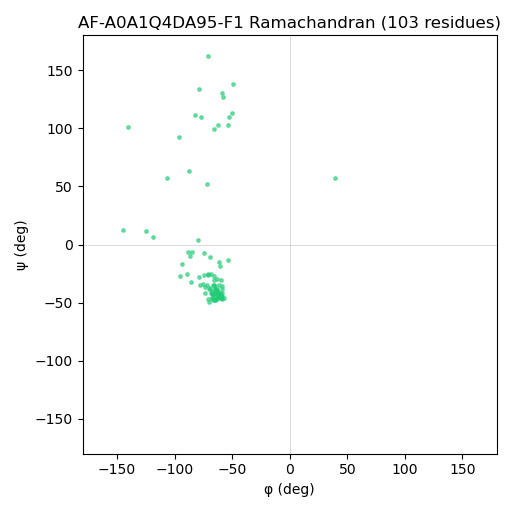M 550 O O . VAL A 1 72 ? -1.072 -6.623 11.252 1.00 86.31 72 VAL A O 1
ATOM 553 N N . THR A 1 73 ? -0.571 -8.654 12.061 1.00 85.88 73 THR A N 1
ATOM 554 C CA . THR A 1 73 ? -0.852 -9.335 10.781 1.00 85.88 73 THR A CA 1
ATOM 555 C C . THR A 1 73 ? -2.351 -9.360 10.470 1.00 85.88 73 THR A C 1
ATOM 557 O O . THR A 1 73 ? -3.189 -9.187 11.354 1.00 85.88 73 THR A O 1
ATOM 560 N N . ALA A 1 74 ? -2.727 -9.607 9.213 1.00 82.31 74 ALA A N 1
ATOM 561 C CA . ALA A 1 74 ? -4.136 -9.644 8.811 1.00 82.31 74 ALA A CA 1
ATOM 562 C C . ALA A 1 74 ? -4.945 -10.709 9.580 1.00 82.31 74 ALA A C 1
ATOM 564 O O . ALA A 1 74 ? -6.103 -10.482 9.936 1.00 82.31 74 ALA A O 1
ATOM 565 N N . GLU A 1 75 ? -4.321 -11.848 9.878 1.00 84.88 75 GLU A N 1
ATOM 566 C CA . GLU A 1 75 ? -4.915 -12.952 10.634 1.00 84.88 75 GLU A CA 1
ATOM 567 C C . GLU A 1 75 ? -5.148 -12.554 12.094 1.00 84.88 75 GLU A C 1
ATOM 569 O O . GLU A 1 75 ? -6.204 -12.831 12.659 1.00 84.88 75 GLU A O 1
ATOM 574 N N . GLN A 1 76 ? -4.182 -11.860 12.698 1.00 83.56 76 GLN A N 1
ATOM 575 C CA . GLN A 1 76 ? -4.292 -11.356 14.065 1.00 83.56 76 GLN A CA 1
ATOM 576 C C . GLN A 1 76 ? -5.312 -10.216 14.160 1.00 83.56 76 GLN A C 1
ATOM 578 O O . GLN A 1 76 ? -6.098 -10.173 15.102 1.00 83.56 76 GLN A O 1
ATOM 583 N N . LEU A 1 77 ? -5.375 -9.342 13.154 1.00 87.25 77 LEU A N 1
ATOM 584 C CA . LEU A 1 77 ? -6.343 -8.249 13.094 1.00 87.25 77 LEU A CA 1
ATOM 585 C C . LEU A 1 77 ? -7.788 -8.765 13.031 1.00 87.25 77 LEU A C 1
ATOM 587 O O . LEU A 1 77 ? -8.696 -8.104 13.529 1.00 87.25 77 LEU A O 1
ATOM 591 N N . ALA A 1 78 ? -8.020 -9.946 12.452 1.00 85.62 78 ALA A N 1
ATOM 592 C CA . ALA A 1 78 ? -9.338 -10.577 12.468 1.00 85.62 78 ALA A CA 1
ATOM 593 C C . ALA A 1 78 ? -9.784 -10.977 13.888 1.00 85.62 78 ALA A C 1
ATOM 595 O O . ALA A 1 78 ? -10.982 -10.942 14.174 1.00 85.62 78 ALA A O 1
ATOM 596 N N . ALA A 1 79 ? -8.831 -11.318 14.763 1.00 88.19 79 ALA A N 1
ATOM 597 C CA . ALA A 1 79 ? -9.065 -11.688 16.158 1.00 88.19 79 ALA A CA 1
ATOM 598 C C . ALA A 1 79 ? -8.953 -10.503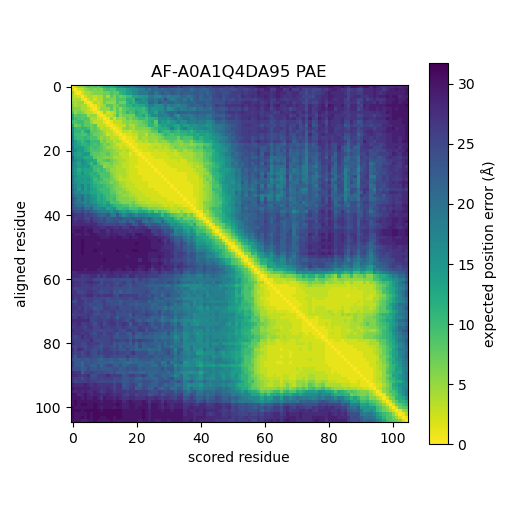 17.142 1.00 88.19 79 ALA A C 1
ATOM 600 O O . ALA A 1 79 ? -9.433 -10.606 18.270 1.00 88.19 79 ALA A O 1
ATOM 601 N N . ASP A 1 80 ? -8.344 -9.384 16.737 1.00 88.88 80 ASP A N 1
ATOM 602 C CA . ASP A 1 80 ? -8.135 -8.206 17.585 1.00 88.88 80 ASP A CA 1
ATOM 603 C C . ASP A 1 80 ? -9.223 -7.136 17.383 1.00 88.88 80 ASP A C 1
ATOM 605 O O . ASP A 1 80 ? -9.131 -6.226 16.550 1.00 88.88 80 ASP A O 1
ATOM 609 N N . ASP A 1 81 ? -10.268 -7.215 18.205 1.00 92.25 81 ASP A N 1
ATOM 610 C CA . ASP A 1 81 ? -11.369 -6.246 18.235 1.00 92.25 81 ASP A CA 1
ATOM 611 C C . ASP A 1 81 ? -10.922 -4.814 18.547 1.00 92.25 81 ASP A C 1
ATOM 613 O O . ASP A 1 81 ? -11.552 -3.852 18.090 1.00 92.25 81 ASP A O 1
ATOM 617 N N . ALA A 1 82 ? -9.854 -4.641 19.329 1.00 90.19 82 ALA A N 1
ATOM 618 C CA . ALA A 1 82 ? -9.358 -3.320 19.684 1.00 90.19 82 ALA A CA 1
ATOM 619 C C . ALA A 1 82 ? -8.740 -2.647 18.456 1.00 90.19 82 ALA A C 1
ATOM 621 O O . ALA A 1 82 ? -9.151 -1.537 18.101 1.00 90.19 82 ALA A O 1
ATOM 622 N N . CYS A 1 83 ? -7.864 -3.349 17.740 1.00 92.06 83 CYS A N 1
ATOM 623 C CA . CYS A 1 83 ? -7.253 -2.824 16.525 1.00 92.06 83 CYS A CA 1
ATOM 624 C C . CYS A 1 83 ? -8.264 -2.597 15.399 1.00 92.06 83 CYS A C 1
ATOM 626 O O . CYS A 1 83 ? -8.188 -1.580 14.701 1.00 92.06 83 CYS A O 1
ATOM 628 N N . ARG A 1 84 ? -9.282 -3.458 15.264 1.00 92.50 84 ARG A N 1
ATOM 629 C CA . ARG A 1 84 ? -10.374 -3.219 14.303 1.00 92.50 84 ARG A CA 1
ATOM 630 C C . ARG A 1 84 ? -11.127 -1.923 14.590 1.00 92.50 84 ARG A C 1
ATOM 632 O O . ARG A 1 84 ? -11.434 -1.174 13.658 1.00 92.50 84 ARG A O 1
ATOM 639 N N . ARG A 1 85 ? -11.409 -1.630 15.864 1.00 91.62 85 ARG A N 1
ATOM 640 C CA . ARG A 1 85 ? -12.086 -0.384 16.259 1.00 91.62 85 ARG A CA 1
ATOM 641 C C . ARG A 1 85 ? -11.231 0.847 15.980 1.00 91.62 85 ARG A C 1
ATOM 643 O O . ARG A 1 85 ? -11.758 1.811 15.428 1.00 91.62 85 ARG A O 1
ATOM 650 N N . VAL A 1 86 ? -9.939 0.793 16.297 1.00 92.88 86 VAL A N 1
ATOM 651 C CA . VAL A 1 86 ? -8.988 1.889 16.043 1.00 92.88 86 VAL A CA 1
ATOM 652 C C . VAL A 1 86 ? -8.916 2.212 14.544 1.00 92.88 86 VAL A C 1
ATOM 654 O O . VAL A 1 86 ? -9.069 3.370 14.151 1.00 92.88 86 VAL A O 1
ATOM 657 N N . TRP A 1 87 ? -8.807 1.195 13.683 1.00 90.88 87 TRP A N 1
ATOM 658 C CA . TRP A 1 87 ? -8.816 1.381 12.227 1.00 90.88 87 TRP A CA 1
ATOM 659 C C . TRP A 1 87 ? -10.136 1.936 11.688 1.00 90.88 87 TRP A C 1
ATOM 661 O O . TRP A 1 87 ? -10.131 2.796 10.802 1.00 90.88 87 TRP A O 1
ATOM 671 N N . ALA A 1 88 ? -11.270 1.459 12.204 1.00 91.94 88 ALA A N 1
ATOM 672 C CA . ALA A 1 88 ? -12.582 1.954 11.799 1.00 91.94 88 ALA A CA 1
ATOM 673 C C . ALA A 1 88 ? -12.773 3.430 12.176 1.00 91.94 88 ALA A C 1
ATOM 675 O O . ALA A 1 88 ? -13.306 4.203 11.380 1.00 91.94 88 ALA A O 1
ATOM 676 N N . GLU A 1 89 ? -12.317 3.824 13.364 1.00 90.44 89 GLU A N 1
ATOM 677 C CA . GLU A 1 89 ? -12.399 5.200 13.849 1.00 90.44 89 GLU A CA 1
ATOM 678 C C . GLU A 1 89 ? -11.504 6.147 13.044 1.00 90.44 89 GLU A C 1
ATOM 680 O O . GLU A 1 89 ? -11.978 7.178 12.566 1.00 90.44 89 GLU A O 1
ATOM 685 N N . ASN A 1 90 ? -10.255 5.754 12.785 1.00 89.38 90 ASN A N 1
ATOM 686 C CA . ASN A 1 90 ? -9.356 6.503 11.908 1.00 89.38 90 ASN A CA 1
ATOM 687 C C . ASN A 1 90 ? -9.964 6.691 10.508 1.00 89.38 90 ASN A C 1
ATOM 689 O O . ASN A 1 90 ? -10.019 7.799 9.974 1.00 89.38 90 ASN A O 1
ATOM 693 N N . ARG A 1 91 ? -10.523 5.617 9.929 1.00 87.25 91 ARG A N 1
ATOM 694 C CA . ARG A 1 91 ? -11.159 5.683 8.608 1.00 87.25 91 ARG A CA 1
ATOM 695 C C . ARG A 1 91 ? -12.353 6.635 8.593 1.00 87.25 91 ARG A C 1
ATOM 697 O O . ARG A 1 91 ? -12.491 7.404 7.649 1.00 87.25 91 ARG A O 1
ATOM 704 N N . ARG A 1 92 ? -13.204 6.606 9.622 1.00 87.00 92 ARG A N 1
ATOM 705 C CA . ARG A 1 92 ? -14.334 7.540 9.732 1.00 87.00 92 ARG A CA 1
ATOM 706 C C . ARG A 1 92 ? -13.860 8.988 9.761 1.00 87.00 92 ARG A C 1
ATOM 708 O O . ARG A 1 92 ? -14.420 9.807 9.051 1.00 87.00 92 ARG A O 1
ATOM 715 N N . ARG A 1 93 ? -12.815 9.305 10.523 1.00 82.50 93 ARG A N 1
ATOM 716 C CA . ARG A 1 93 ? -12.333 10.689 10.664 1.00 82.50 93 ARG A CA 1
ATOM 717 C C . ARG A 1 93 ? -11.782 11.274 9.367 1.00 82.50 93 ARG A C 1
ATOM 719 O O . ARG A 1 93 ? -12.022 12.443 9.092 1.00 82.50 93 ARG A O 1
ATOM 726 N N . PHE A 1 94 ? -11.079 10.471 8.571 1.00 81.06 94 PHE A N 1
ATOM 727 C CA . PHE A 1 94 ? -10.440 10.952 7.340 1.00 81.06 94 PHE A CA 1
ATOM 728 C C . PHE A 1 94 ? -11.273 10.744 6.073 1.00 81.06 94 PHE A C 1
ATOM 730 O O . PHE A 1 94 ? -11.119 11.500 5.117 1.00 81.06 94 PHE A O 1
ATOM 737 N N . PHE A 1 95 ? -12.149 9.738 6.052 1.00 80.12 95 PHE A N 1
ATOM 738 C CA . PHE A 1 95 ? -12.913 9.353 4.861 1.00 80.12 95 PHE A CA 1
ATOM 739 C C . PHE A 1 95 ? -14.432 9.474 5.037 1.00 80.12 95 PHE A C 1
ATOM 741 O O . PHE A 1 95 ? -15.168 9.056 4.141 1.00 80.12 95 PHE A O 1
ATOM 748 N N . ALA A 1 96 ? -14.936 10.019 6.154 1.00 75.50 96 ALA A N 1
ATOM 749 C CA . ALA A 1 96 ? -16.354 10.362 6.237 1.00 75.50 96 ALA A CA 1
ATOM 750 C C . ALA A 1 96 ? -16.695 11.368 5.125 1.00 75.50 96 ALA A C 1
ATOM 752 O O . ALA A 1 96 ? -15.995 12.375 4.978 1.00 75.50 96 ALA A O 1
ATOM 753 N N . PRO A 1 97 ? -17.765 11.130 4.345 1.00 67.88 97 PRO A N 1
ATOM 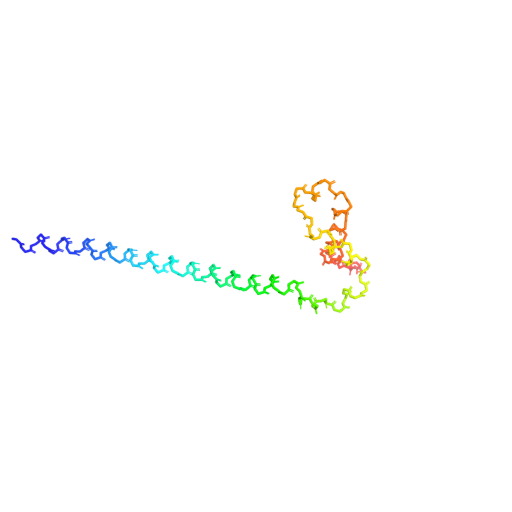754 C CA . PRO A 1 97 ? -18.269 12.135 3.429 1.00 67.88 97 PRO A CA 1
ATOM 755 C C . PRO A 1 97 ? -18.609 13.375 4.248 1.00 67.88 97 PRO A C 1
ATOM 757 O O . PRO A 1 97 ? -19.362 13.275 5.217 1.00 67.88 97 PRO A O 1
ATOM 760 N N . THR A 1 98 ? -18.082 14.541 3.871 1.00 64.12 98 THR A N 1
ATOM 761 C CA . THR A 1 98 ? -18.638 15.791 4.381 1.00 64.12 98 THR A CA 1
ATOM 762 C C . THR A 1 98 ? -20.042 15.866 3.790 1.00 64.12 98 THR A C 1
ATOM 764 O O . THR A 1 98 ? -20.237 16.116 2.598 1.00 64.12 98 THR A O 1
ATOM 767 N N . ASN A 1 99 ? -21.054 15.506 4.576 1.00 59.94 99 ASN A N 1
ATOM 768 C CA . ASN A 1 99 ? -22.418 15.812 4.200 1.00 59.94 99 ASN A CA 1
ATOM 769 C C . ASN A 1 99 ? -22.469 17.334 4.156 1.00 59.94 99 ASN A C 1
ATOM 771 O O . ASN A 1 99 ? -22.429 18.002 5.184 1.00 59.94 99 ASN A O 1
ATOM 775 N N . LYS A 1 100 ? -22.447 17.890 2.945 1.00 54.47 100 LYS A N 1
ATOM 776 C CA . LYS A 1 100 ? -22.676 19.311 2.746 1.00 54.47 100 LYS A CA 1
ATOM 777 C C . LYS A 1 100 ? -23.991 19.635 3.439 1.00 54.47 100 LYS A C 1
ATOM 779 O O . LYS A 1 100 ? -25.049 19.199 2.993 1.00 54.47 100 LYS A O 1
ATOM 784 N N . THR A 1 101 ? -23.898 20.370 4.536 1.00 55.84 101 THR A N 1
ATOM 785 C CA . THR A 1 101 ? -24.989 21.170 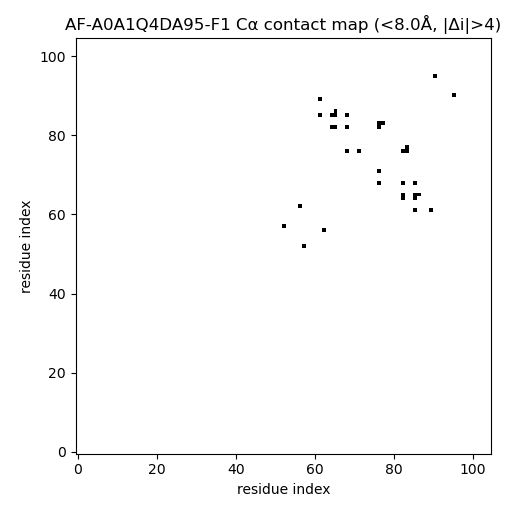5.060 1.00 55.84 101 THR A CA 1
ATOM 786 C C . THR A 1 101 ? -25.476 22.065 3.923 1.00 55.84 101 THR A C 1
ATOM 788 O O . THR A 1 101 ? -24.811 23.019 3.534 1.00 55.84 101 THR A O 1
ATOM 791 N N . GLY A 1 102 ? -26.601 21.690 3.337 1.00 50.91 102 GLY A N 1
ATOM 792 C CA . GLY A 1 102 ? -27.585 22.601 2.772 1.00 50.91 102 GLY A CA 1
ATOM 793 C C . GLY A 1 102 ? -28.914 21.960 3.150 1.00 50.91 102 GLY A C 1
ATOM 794 O O . GLY A 1 102 ? -29.253 20.916 2.612 1.00 50.91 102 GLY A O 1
ATOM 795 N N . GLU A 1 103 ? -29.653 22.395 4.167 1.00 50.38 103 GLU A N 1
ATOM 796 C CA . GLU A 1 103 ? -29.952 23.783 4.534 1.00 50.38 103 GLU A CA 1
ATOM 797 C C . GLU A 1 103 ? -30.190 24.631 3.281 1.00 50.38 103 GLU A C 1
ATOM 799 O O . GLU A 1 103 ? -29.491 25.591 2.979 1.00 50.38 103 GLU A O 1
ATOM 804 N N . ALA A 1 104 ? -31.165 24.177 2.490 1.00 45.03 104 ALA A N 1
ATOM 805 C CA . ALA A 1 104 ? -31.965 25.077 1.686 1.00 45.03 104 ALA A CA 1
ATOM 806 C C . ALA A 1 104 ? -32.981 25.733 2.632 1.00 45.03 104 ALA A C 1
ATOM 808 O O . ALA A 1 104 ? -33.866 25.060 3.166 1.00 45.03 104 ALA A O 1
ATOM 809 N N . HIS A 1 105 ? -32.760 27.024 2.874 1.00 41.75 105 HIS A N 1
ATOM 810 C CA . HIS A 1 105 ? -33.824 27.991 3.120 1.00 41.75 105 HIS A CA 1
ATOM 811 C C . HIS A 1 105 ? -34.849 27.969 1.982 1.00 41.75 105 HIS A C 1
ATOM 813 O O . HIS A 1 105 ? -34.427 27.754 0.820 1.00 41.75 105 HIS A O 1
#

Solvent-accessible surface area (backbone atoms only — not comparable to full-atom values): 6312 Å² total; per-residue (Å²): 128,70,67,63,57,53,59,58,48,52,62,47,52,54,51,52,49,52,53,52,51,52,53,50,54,52,52,52,52,51,52,52,51,50,51,52,46,55,54,48,50,52,54,57,64,29,73,80,62,65,84,69,58,57,84,71,48,83,75,41,86,56,48,67,57,48,57,60,47,65,77,51,50,76,74,54,45,74,73,31,67,65,48,47,49,52,53,53,51,54,45,46,75,77,65,53,76,81,75,74,86,65,87,78,128

Secondary structure (DSSP, 8-state):
-HHHHHHHHHHHHHHHHHHHHHHHHHHHHHHHHHHHHHHHHHHHHGGGT-----TTGGG-TTHHHHHHHHSS-HHHHHH-HHHHHHHHHHHHHHHS---------

Mean predicted aligned error: 17.54 Å

Foldseek 3Di:
DVVVVVVVVVVVVVVVVVVVVVVVVVVVVVVVVVVVVVVVVVVVVCVVPPPVPVPVLVPPPLNVVQVVLVVADPVRCVVDPPSVVSVVVVCCVPPPPPPPDDPDD

pLDDT: mean 72.39, std 17.83, range [39.62, 94.62]